Protein AF-A0A8J7PC38-F1 (afdb_monomer_lite)

Radius of gyration: 13.32 Å; chains: 1; bounding box: 30×37×30 Å

pLDDT: mean 73.35, std 13.62, range [34.97, 89.44]

Sequence (90 aa):
MAGQFSSTLMPTDGTMQLLSVSENGGFVVSLPAQLKPHQMELEALLGRVFTGRPRSEGNLALARQMSINWCISKCKQTGQSVEHCLQELS

Secondary structure (DSSP, 8-state):
------------HHHHHTEEE-TTS-EEE---TTTGGGHHHHHHHHHHHTTT-TT-HHHHHHHHHHHHHHHHHHHHHTT--HHHHHGGG-

Organism: NCBI:txid1906157

Foldseek 3Di:
DDPPPDPPPPCDPLLLQQWDADPVRAIDGDFDPVCVVVVVVLSVVLCVVCPPNSPDPVSRVVSSVVSLVVLQVVCVVVVHDSCVRSVVSD

Structure (mmCIF, N/CA/C/O backbone):
data_AF-A0A8J7PC38-F1
#
_entry.id   AF-A0A8J7PC38-F1
#
loop_
_atom_site.group_PDB
_atom_site.id
_atom_site.type_symbol
_atom_site.label_atom_id
_atom_site.label_alt_id
_atom_site.label_comp_id
_atom_site.label_asym_id
_atom_site.label_entity_id
_atom_site.label_seq_id
_atom_site.pdbx_PDB_ins_code
_atom_site.Cartn_x
_atom_site.Cartn_y
_atom_site.Cartn_z
_atom_site.occupancy
_atom_site.B_iso_or_equiv
_atom_site.auth_seq_id
_atom_site.auth_comp_id
_atom_site.auth_asym_id
_atom_site.auth_atom_id
_atom_site.pdbx_PDB_model_num
ATOM 1 N N . MET A 1 1 ? -16.460 -27.129 12.248 1.00 34.97 1 MET A N 1
ATOM 2 C CA . MET A 1 1 ? -15.874 -25.772 12.299 1.00 34.97 1 MET A CA 1
ATOM 3 C C . MET A 1 1 ? -15.434 -25.407 10.889 1.00 34.97 1 MET A C 1
ATOM 5 O O . MET A 1 1 ? -14.372 -25.838 10.469 1.00 34.97 1 MET A O 1
ATOM 9 N N . ALA A 1 2 ? -16.290 -24.740 10.113 1.00 36.12 2 ALA A N 1
ATOM 10 C CA . ALA A 1 2 ? -15.986 -24.374 8.730 1.00 36.12 2 ALA A CA 1
ATOM 11 C C . ALA A 1 2 ? -15.518 -22.914 8.698 1.00 36.12 2 ALA A C 1
ATOM 13 O O . ALA A 1 2 ? -16.323 -21.999 8.852 1.00 36.12 2 ALA A O 1
ATOM 14 N N . GLY A 1 3 ? -14.207 -22.709 8.558 1.00 41.72 3 GLY A N 1
ATOM 15 C CA . GLY A 1 3 ? -13.617 -21.393 8.337 1.00 41.72 3 GLY A CA 1
ATOM 16 C C . GLY A 1 3 ? -13.936 -20.916 6.925 1.00 41.72 3 GLY A C 1
ATOM 17 O O . GLY A 1 3 ? -13.227 -21.252 5.984 1.00 41.72 3 GLY A O 1
ATOM 18 N N . GLN A 1 4 ? -15.012 -20.148 6.773 1.00 39.78 4 GLN A N 1
ATOM 19 C CA . GLN A 1 4 ? -15.290 -19.418 5.541 1.00 39.78 4 GLN A CA 1
ATOM 20 C C . GLN A 1 4 ? -14.518 -18.098 5.578 1.00 39.78 4 GLN A C 1
ATOM 22 O O . GLN A 1 4 ? -14.992 -17.091 6.091 1.00 39.78 4 GLN A O 1
ATOM 27 N N . PHE A 1 5 ? -13.299 -18.107 5.044 1.00 47.06 5 PHE A N 1
ATOM 28 C CA . PHE A 1 5 ? -12.573 -16.885 4.708 1.00 47.06 5 PHE A CA 1
ATOM 29 C C . PHE A 1 5 ? -12.383 -16.836 3.198 1.00 47.06 5 PHE A C 1
ATOM 31 O O . PHE A 1 5 ? -11.340 -17.217 2.681 1.00 47.06 5 PHE A O 1
ATOM 38 N N . SER A 1 6 ? -13.405 -16.389 2.480 1.00 43.94 6 SER A N 1
ATOM 39 C CA . SER A 1 6 ? -13.267 -15.904 1.103 1.00 43.94 6 SER A CA 1
ATOM 40 C C . SER A 1 6 ? -14.442 -14.992 0.788 1.00 43.94 6 SER A C 1
ATOM 42 O O . SER A 1 6 ? -15.297 -15.303 -0.031 1.00 43.94 6 SER A O 1
ATOM 44 N N . SER A 1 7 ? -14.487 -13.840 1.456 1.00 49.09 7 SER A N 1
ATOM 45 C CA . SER A 1 7 ? -15.113 -12.679 0.834 1.00 49.09 7 SER A CA 1
ATOM 46 C C . SER A 1 7 ? -14.110 -12.202 -0.205 1.00 49.09 7 SER A C 1
ATOM 48 O O . SER A 1 7 ? -13.142 -11.520 0.131 1.00 49.09 7 SER A O 1
ATOM 50 N N . THR A 1 8 ? -14.279 -12.651 -1.446 1.00 48.94 8 THR A N 1
ATOM 51 C CA . THR A 1 8 ? -13.610 -12.075 -2.609 1.00 48.94 8 THR A CA 1
ATOM 52 C C . THR A 1 8 ? -14.068 -10.624 -2.687 1.00 48.94 8 THR A C 1
ATOM 54 O O . THR A 1 8 ? -15.083 -10.322 -3.307 1.00 48.94 8 THR A O 1
ATOM 57 N N . LEU A 1 9 ? -13.379 -9.730 -1.976 1.00 55.25 9 LEU A N 1
ATOM 58 C CA . LEU A 1 9 ? -13.502 -8.295 -2.182 1.00 55.25 9 LEU A CA 1
ATOM 59 C C . LEU A 1 9 ? -12.989 -8.053 -3.592 1.00 55.25 9 LEU A C 1
ATOM 61 O O . LEU A 1 9 ? -11.784 -7.978 -3.829 1.00 55.25 9 LEU A O 1
ATOM 65 N N . MET A 1 10 ? -13.919 -8.063 -4.545 1.00 53.09 10 MET A N 1
ATOM 66 C CA . MET A 1 10 ? -13.636 -7.630 -5.898 1.00 53.09 10 MET A CA 1
ATOM 67 C C . MET A 1 10 ? -13.100 -6.203 -5.802 1.00 53.09 10 MET A C 1
ATOM 69 O O . MET A 1 10 ? -13.672 -5.413 -5.045 1.00 53.09 10 MET A O 1
ATOM 73 N N . PRO A 1 11 ? -12.009 -5.872 -6.509 1.00 53.00 11 PRO A N 1
ATOM 74 C CA . PRO A 1 11 ? -11.502 -4.516 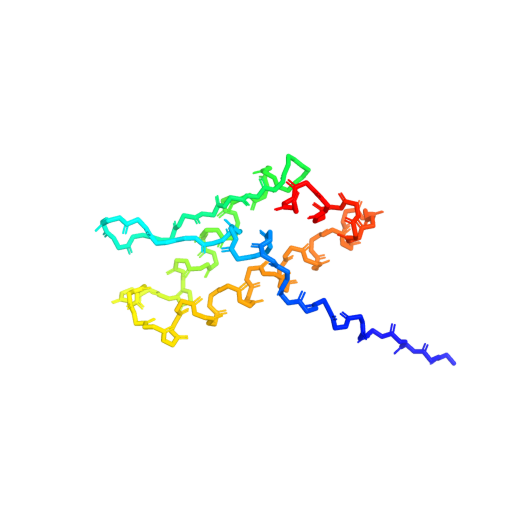-6.513 1.00 53.00 11 PRO A CA 1
ATOM 75 C C . PRO A 1 11 ? -12.594 -3.592 -7.065 1.00 53.00 11 PRO A C 1
ATOM 77 O O . PRO A 1 11 ? -12.881 -3.592 -8.260 1.00 53.00 11 PRO A O 1
ATOM 80 N N . THR A 1 12 ? -13.253 -2.854 -6.179 1.00 58.72 12 THR A N 1
ATOM 81 C CA . THR A 1 12 ? -14.141 -1.747 -6.528 1.00 58.72 12 THR A CA 1
ATOM 82 C C . THR A 1 12 ? -13.292 -0.541 -6.927 1.00 58.72 12 THR A C 1
ATOM 84 O O . THR A 1 12 ? -12.117 -0.460 -6.558 1.00 58.72 12 THR A O 1
ATOM 87 N N . ASP A 1 13 ? -13.870 0.405 -7.669 1.00 57.97 13 ASP A N 1
ATOM 88 C CA . ASP A 1 13 ? -13.182 1.628 -8.121 1.00 57.97 13 ASP A CA 1
ATOM 89 C C . ASP A 1 13 ? -12.438 2.333 -6.968 1.00 57.97 13 ASP A C 1
ATOM 91 O O . ASP A 1 13 ? -11.258 2.665 -7.076 1.00 57.97 13 ASP A O 1
ATOM 95 N N . GLY A 1 14 ? -13.063 2.367 -5.788 1.00 60.09 14 GLY A N 1
ATOM 96 C CA . GLY A 1 14 ? -12.457 2.888 -4.567 1.00 60.09 14 GLY A CA 1
ATOM 97 C C . GLY A 1 14 ? -11.188 2.174 -4.097 1.00 60.09 14 GLY A C 1
ATOM 98 O O . GLY A 1 14 ? -10.205 2.797 -3.697 1.00 60.09 14 GLY A O 1
ATOM 99 N N . THR A 1 15 ? -11.128 0.848 -4.226 1.00 65.06 15 THR A N 1
ATOM 100 C CA . THR A 1 15 ? -9.897 0.101 -3.921 1.00 65.06 15 THR A CA 1
ATOM 101 C C . THR A 1 15 ? -8.797 0.281 -4.967 1.00 65.06 15 THR A C 1
ATOM 103 O O . THR A 1 15 ? -7.636 0.014 -4.662 1.00 65.06 15 THR A O 1
ATOM 106 N N . MET A 1 16 ? -9.102 0.785 -6.172 1.00 65.75 16 MET A N 1
ATOM 107 C CA . MET A 1 16 ? -8.055 1.198 -7.115 1.00 65.75 16 MET A CA 1
ATOM 108 C C . MET A 1 16 ? -7.359 2.488 -6.671 1.00 65.75 16 MET A C 1
ATOM 110 O O . MET A 1 16 ? -6.188 2.683 -7.005 1.00 65.75 16 MET A O 1
ATOM 114 N N . GLN A 1 17 ? -8.040 3.329 -5.885 1.00 69.69 17 GLN A N 1
ATOM 115 C CA . GLN A 1 17 ? -7.476 4.566 -5.340 1.00 69.69 17 GLN A CA 1
ATOM 116 C C . GLN A 1 17 ? -6.566 4.341 -4.125 1.00 69.69 17 GLN A C 1
ATOM 118 O O . GLN A 1 17 ? -5.748 5.208 -3.823 1.00 69.69 17 GLN A O 1
ATOM 123 N N . LEU A 1 18 ? -6.625 3.164 -3.481 1.00 78.75 18 LEU A N 1
ATOM 124 C CA . LEU A 1 18 ? -5.734 2.793 -2.367 1.00 78.75 18 LEU A CA 1
ATOM 125 C C . LEU A 1 18 ? -4.254 2.937 -2.714 1.00 78.75 18 LEU A C 1
ATOM 127 O O . LEU A 1 18 ? -3.443 3.214 -1.831 1.00 78.75 18 LEU A O 1
ATOM 131 N N . LEU A 1 19 ? -3.901 2.685 -3.977 1.00 81.62 19 LEU A N 1
ATOM 132 C CA . LEU A 1 19 ? -2.521 2.686 -4.423 1.00 81.62 19 LEU A CA 1
ATOM 133 C C . LEU A 1 19 ? -2.371 3.299 -5.815 1.00 81.62 19 LEU A C 1
ATOM 135 O O . LEU A 1 19 ? -2.825 2.752 -6.829 1.00 81.62 19 LEU A O 1
ATOM 139 N N . SER A 1 20 ? -1.637 4.402 -5.846 1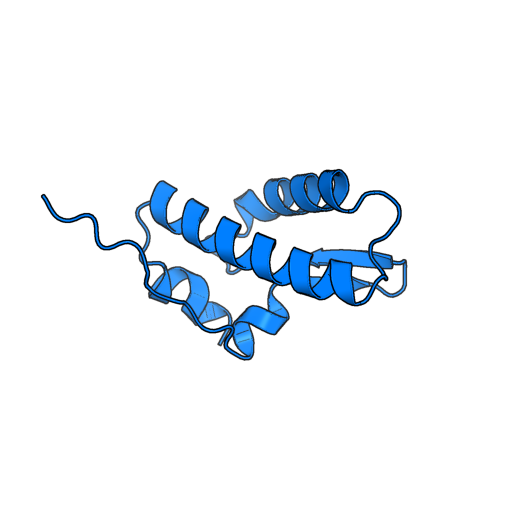.00 79.81 20 SER A N 1
ATOM 140 C CA . SER A 1 20 ? -1.204 5.095 -7.054 1.00 79.81 20 SER A CA 1
ATOM 141 C C . SER A 1 20 ? 0.321 5.115 -7.146 1.00 79.81 20 SER A C 1
ATOM 143 O O . SER A 1 20 ? 1.021 4.770 -6.196 1.00 79.81 20 SER A O 1
ATOM 145 N N . VAL A 1 21 ? 0.853 5.499 -8.303 1.00 79.44 21 VAL A N 1
ATOM 146 C CA . VAL A 1 21 ? 2.294 5.698 -8.500 1.00 79.44 21 VAL A CA 1
ATOM 147 C C . VAL A 1 21 ? 2.530 7.187 -8.704 1.00 79.44 21 VAL A C 1
ATOM 149 O O . VAL A 1 21 ? 1.868 7.804 -9.533 1.00 79.44 21 VAL A O 1
ATOM 152 N N . SER A 1 22 ? 3.449 7.772 -7.940 1.00 78.12 22 SER A N 1
ATOM 153 C CA . SER A 1 22 ? 3.857 9.161 -8.128 1.00 78.12 22 SER A CA 1
ATOM 154 C C . SER A 1 22 ? 4.690 9.319 -9.396 1.00 78.12 22 SER A C 1
ATOM 156 O O . SER A 1 22 ? 5.338 8.379 -9.867 1.00 78.12 22 SER A O 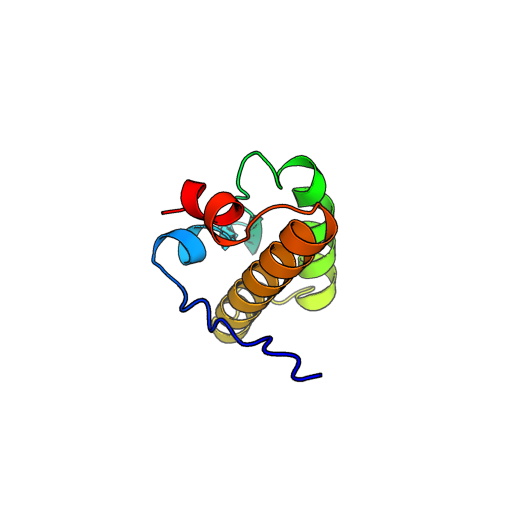1
ATOM 158 N N . GLU A 1 23 ? 4.753 10.541 -9.918 1.00 71.44 23 GLU A N 1
ATOM 159 C CA . GLU A 1 23 ? 5.602 10.875 -11.067 1.00 71.44 23 GLU A CA 1
ATOM 160 C C . GLU A 1 23 ? 7.079 10.543 -10.820 1.00 71.44 23 GLU A C 1
ATOM 162 O O . GLU A 1 23 ? 7.790 10.162 -11.743 1.00 71.44 23 GLU A O 1
ATOM 167 N N . ASN A 1 24 ? 7.530 10.543 -9.565 1.00 70.44 24 ASN A N 1
ATOM 168 C CA . ASN A 1 24 ? 8.901 10.181 -9.191 1.00 70.44 24 ASN A CA 1
ATOM 169 C C . ASN A 1 24 ? 9.134 8.660 -9.129 1.00 70.44 24 ASN A C 1
ATOM 171 O O . ASN A 1 24 ? 10.231 8.209 -8.811 1.00 70.44 24 ASN A O 1
ATOM 175 N N . GLY A 1 25 ? 8.110 7.855 -9.432 1.00 69.31 25 GLY A N 1
ATOM 176 C CA . GLY A 1 25 ? 8.166 6.401 -9.364 1.00 69.31 25 GLY A CA 1
ATOM 177 C C . GLY A 1 25 ? 8.047 5.852 -7.944 1.00 69.31 25 GLY A C 1
ATOM 178 O O . GLY A 1 25 ? 8.502 4.750 -7.701 1.00 69.31 25 GLY A O 1
ATOM 179 N N . GLY A 1 26 ? 7.463 6.580 -6.996 1.00 76.94 26 GLY A N 1
ATOM 180 C CA . GLY A 1 26 ? 7.132 6.041 -5.671 1.00 76.94 26 GLY A CA 1
ATOM 181 C 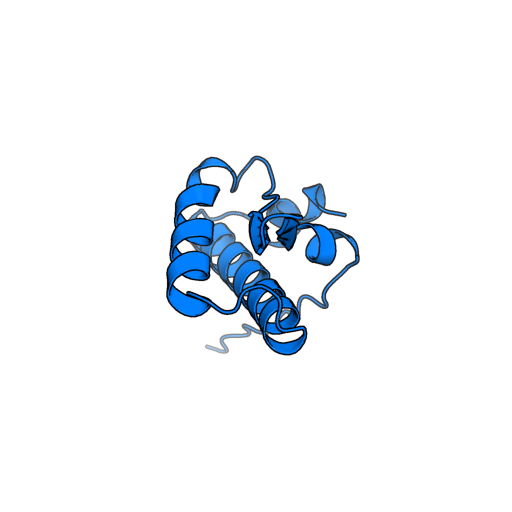C . GLY A 1 26 ? 5.714 5.475 -5.636 1.00 76.94 26 GLY A C 1
ATOM 182 O O . GLY A 1 26 ? 4.858 5.927 -6.391 1.00 76.94 26 GLY A O 1
ATOM 183 N N . PHE A 1 27 ? 5.437 4.524 -4.746 1.00 81.56 27 PHE A N 1
ATOM 184 C CA . PHE A 1 27 ? 4.052 4.179 -4.425 1.00 81.56 27 PHE A CA 1
ATOM 185 C C . PHE A 1 27 ? 3.443 5.267 -3.542 1.00 81.56 27 PHE A C 1
ATOM 187 O O . PHE A 1 27 ? 4.078 5.723 -2.597 1.00 81.56 27 PHE A O 1
ATOM 194 N N . VAL A 1 28 ? 2.218 5.667 -3.860 1.00 83.62 28 VAL A N 1
ATOM 195 C CA . VAL A 1 28 ? 1.402 6.593 -3.076 1.00 83.62 28 VAL A CA 1
ATOM 196 C C . VAL A 1 28 ? 0.233 5.795 -2.534 1.00 83.62 28 VAL A C 1
ATOM 198 O O . VAL A 1 28 ? -0.595 5.306 -3.304 1.00 83.62 28 VAL A O 1
ATOM 201 N N . VAL A 1 29 ? 0.196 5.637 -1.215 1.00 85.75 29 VAL A N 1
ATOM 202 C CA . VAL A 1 29 ? -0.861 4.905 -0.523 1.00 85.75 29 VAL A CA 1
ATOM 203 C C . VAL A 1 29 ? -1.892 5.904 0.002 1.00 85.75 29 VAL A C 1
ATOM 205 O O . VAL A 1 29 ? -1.541 6.810 0.755 1.00 85.75 29 VAL A O 1
ATOM 208 N N . SER A 1 30 ? -3.163 5.711 -0.341 1.00 82.50 30 SER A N 1
ATOM 209 C CA . SER A 1 30 ? -4.281 6.491 0.200 1.00 82.50 30 SER A CA 1
ATOM 210 C C . SER A 1 30 ? -5.156 5.587 1.055 1.00 82.50 30 SER A C 1
ATOM 212 O O . SER A 1 30 ? -6.068 4.938 0.551 1.00 82.50 30 SER A O 1
ATOM 214 N N . LEU A 1 31 ? -4.844 5.506 2.351 1.00 82.44 31 LEU A N 1
ATOM 215 C CA . LEU A 1 31 ? -5.611 4.705 3.306 1.00 82.44 31 LEU A CA 1
ATOM 216 C C . LEU A 1 31 ? -6.784 5.489 3.920 1.00 82.44 31 LEU A C 1
ATOM 218 O O . LEU A 1 31 ? -6.667 6.699 4.134 1.00 82.44 31 LEU A O 1
ATOM 222 N N . PRO A 1 32 ? -7.873 4.792 4.290 1.00 78.69 32 PRO A N 1
ATOM 223 C CA . PRO A 1 32 ? -8.972 5.359 5.071 1.00 78.69 32 PRO A CA 1
ATOM 224 C C . PRO A 1 32 ? -8.482 5.833 6.447 1.00 78.69 32 PRO A C 1
ATOM 226 O O . PRO A 1 32 ? -7.449 5.370 6.946 1.00 78.69 32 PRO A O 1
ATOM 229 N N . ALA A 1 33 ? -9.220 6.744 7.092 1.00 79.81 33 ALA A N 1
ATOM 230 C CA . ALA A 1 33 ? -8.765 7.438 8.304 1.00 79.81 33 ALA A CA 1
ATOM 231 C C . ALA A 1 33 ? -8.391 6.469 9.439 1.00 79.81 33 ALA A C 1
ATOM 233 O O . ALA A 1 33 ? -7.430 6.694 10.174 1.00 79.81 33 ALA A O 1
ATOM 234 N N . GLN A 1 34 ? -9.114 5.352 9.517 1.00 78.00 34 GLN A N 1
ATOM 235 C CA . GLN A 1 34 ? -8.918 4.281 10.495 1.00 78.00 34 GLN A CA 1
ATOM 236 C C . GLN A 1 34 ? -7.586 3.531 10.306 1.00 78.00 34 GLN A C 1
ATOM 238 O O . GLN A 1 34 ? -6.985 3.087 11.282 1.00 78.00 34 GLN A O 1
ATOM 243 N N . LEU A 1 35 ? -7.099 3.413 9.066 1.00 81.00 35 LEU A N 1
ATOM 244 C CA . LEU A 1 35 ? -5.854 2.712 8.728 1.00 81.00 35 LEU A CA 1
ATOM 245 C C . LEU A 1 35 ? -4.670 3.654 8.486 1.00 81.00 35 LEU A C 1
ATOM 247 O O . LEU A 1 35 ? -3.527 3.204 8.457 1.00 81.00 35 LEU A O 1
ATOM 251 N N . LYS A 1 36 ? -4.923 4.959 8.363 1.00 83.81 36 LYS A N 1
ATOM 252 C CA . LYS A 1 36 ? -3.915 6.016 8.228 1.00 83.81 36 LYS A CA 1
ATOM 253 C C . LYS A 1 36 ? -2.738 5.924 9.218 1.00 83.81 36 LYS A C 1
ATOM 255 O O . LYS A 1 36 ? -1.607 6.074 8.759 1.00 83.81 36 LYS A O 1
ATOM 260 N N . PRO A 1 37 ? -2.914 5.615 10.524 1.00 87.00 37 PRO A N 1
ATOM 261 C CA . PRO A 1 37 ? -1.771 5.429 11.430 1.00 87.00 37 PRO A CA 1
ATOM 262 C C . PRO A 1 37 ? -0.840 4.271 11.033 1.00 87.00 37 PRO A C 1
ATOM 264 O O . PRO A 1 37 ? 0.331 4.271 11.401 1.00 87.00 37 PRO A O 1
ATOM 267 N N . HIS A 1 38 ? -1.331 3.305 10.257 1.00 86.62 38 HIS A N 1
ATOM 268 C CA . HIS A 1 38 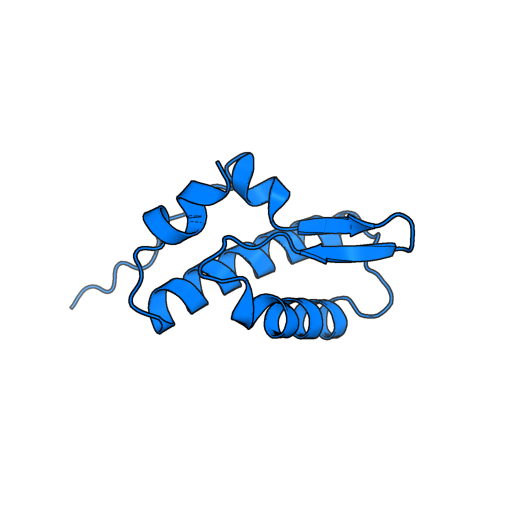? -0.565 2.157 9.775 1.00 86.62 38 HIS A CA 1
ATOM 269 C C . HIS A 1 38 ? -0.017 2.352 8.350 1.00 86.62 38 HIS A C 1
ATOM 271 O O . HIS A 1 38 ? 0.611 1.445 7.805 1.00 86.62 38 HIS A O 1
ATOM 277 N N . GLN A 1 39 ? -0.217 3.522 7.735 1.00 86.31 39 GLN A N 1
ATOM 278 C CA . GLN A 1 39 ? 0.202 3.789 6.356 1.00 86.31 39 GLN A CA 1
ATOM 279 C C . GLN A 1 39 ? 1.701 3.551 6.139 1.00 86.31 39 GLN A C 1
ATOM 281 O O . GLN A 1 39 ? 2.073 2.874 5.182 1.00 86.31 39 GLN A O 1
ATOM 286 N N . MET A 1 40 ? 2.548 4.004 7.070 1.00 86.25 40 MET A N 1
ATOM 287 C CA . MET A 1 40 ? 4.000 3.810 6.975 1.00 86.25 40 MET A CA 1
ATOM 288 C C . MET A 1 40 ? 4.401 2.327 6.959 1.00 86.25 40 MET A C 1
ATOM 290 O O . MET A 1 40 ? 5.387 1.964 6.320 1.00 86.25 40 MET A O 1
ATOM 294 N N . GLU A 1 41 ? 3.648 1.451 7.637 1.00 89.44 41 GLU A N 1
ATOM 295 C CA . GLU A 1 41 ? 3.914 0.007 7.623 1.00 89.44 41 GLU A CA 1
ATOM 296 C C . GLU A 1 41 ? 3.663 -0.580 6.228 1.00 89.44 41 GLU A C 1
ATOM 298 O O . GLU A 1 41 ? 4.458 -1.387 5.739 1.00 89.44 41 GLU A O 1
ATOM 303 N N . LEU A 1 42 ? 2.576 -0.156 5.575 1.00 87.62 42 LEU A N 1
ATOM 304 C CA . LEU A 1 42 ? 2.249 -0.584 4.220 1.00 87.62 42 LEU A CA 1
ATOM 305 C C . LEU A 1 42 ? 3.248 -0.020 3.203 1.00 87.62 42 LEU A C 1
ATOM 307 O O . LEU A 1 42 ? 3.740 -0.766 2.361 1.00 87.62 42 LEU A O 1
ATOM 311 N N . GLU A 1 43 ? 3.611 1.257 3.306 1.00 87.00 43 GLU A N 1
ATOM 312 C CA . GLU A 1 43 ? 4.626 1.877 2.445 1.00 87.00 43 GLU A CA 1
ATOM 313 C C . GLU A 1 43 ? 5.987 1.189 2.582 1.00 87.00 43 GLU A C 1
ATOM 315 O O . GLU A 1 43 ? 6.633 0.897 1.577 1.00 87.00 43 GLU A O 1
ATOM 320 N N . ALA A 1 44 ? 6.407 0.849 3.804 1.00 86.81 44 ALA A N 1
ATOM 321 C CA . ALA A 1 44 ? 7.643 0.107 4.035 1.00 86.81 44 ALA A CA 1
ATOM 322 C C . ALA A 1 44 ? 7.589 -1.309 3.440 1.00 86.81 44 ALA A C 1
ATOM 324 O O . ALA A 1 44 ? 8.576 -1.783 2.871 1.00 86.81 44 ALA A O 1
ATOM 325 N N . LEU A 1 45 ? 6.445 -1.990 3.550 1.00 87.50 45 LEU A N 1
ATOM 326 C CA . LEU A 1 45 ? 6.240 -3.314 2.967 1.00 87.50 45 LEU A CA 1
ATOM 327 C C . LEU A 1 45 ? 6.310 -3.262 1.437 1.00 87.50 45 LEU A C 1
ATOM 329 O O . LEU A 1 45 ? 7.047 -4.039 0.831 1.00 87.50 45 LEU A O 1
ATOM 333 N N . LEU A 1 46 ? 5.619 -2.305 0.819 1.00 86.25 46 LEU A N 1
ATOM 334 C CA . LEU A 1 46 ? 5.666 -2.079 -0.624 1.00 86.25 46 LEU A CA 1
ATOM 335 C C . LEU A 1 46 ? 7.071 -1.694 -1.087 1.00 86.25 46 LEU A C 1
ATOM 337 O O . LEU A 1 46 ? 7.572 -2.249 -2.063 1.00 86.25 46 LEU A O 1
ATOM 341 N N . GLY A 1 47 ? 7.734 -0.801 -0.354 1.00 83.06 47 GLY A N 1
ATOM 342 C CA . GLY A 1 47 ? 9.101 -0.378 -0.626 1.00 83.06 47 GLY A CA 1
ATOM 343 C C . GLY A 1 47 ? 10.074 -1.551 -0.643 1.00 83.06 47 GLY A C 1
ATOM 344 O O . GLY A 1 47 ? 10.911 -1.598 -1.531 1.00 83.06 47 GLY A O 1
ATOM 345 N N . ARG A 1 48 ? 9.922 -2.525 0.267 1.00 84.75 48 ARG A N 1
ATOM 346 C CA . ARG A 1 48 ? 10.736 -3.754 0.309 1.00 84.75 48 ARG A CA 1
ATOM 347 C C . ARG A 1 48 ? 10.407 -4.717 -0.829 1.00 84.75 48 ARG A C 1
ATOM 349 O O . ARG A 1 48 ? 11.317 -5.200 -1.499 1.00 84.75 48 ARG A O 1
ATOM 356 N N . VAL A 1 49 ? 9.125 -5.002 -1.054 1.00 84.56 49 VAL A N 1
ATOM 357 C CA . VAL A 1 49 ? 8.683 -6.005 -2.040 1.00 84.56 49 VAL A CA 1
ATOM 358 C C . VAL A 1 49 ? 8.947 -5.544 -3.473 1.00 84.56 49 VAL A C 1
ATOM 360 O O . VAL A 1 49 ? 9.376 -6.331 -4.312 1.00 84.56 49 VAL A O 1
ATOM 363 N N . PHE A 1 50 ? 8.743 -4.260 -3.751 1.00 83.25 50 PHE A N 1
ATOM 364 C CA . PHE A 1 50 ? 8.823 -3.687 -5.095 1.00 83.25 50 PHE A CA 1
ATOM 365 C C . PHE A 1 50 ? 10.062 -2.801 -5.295 1.00 83.25 50 PHE A C 1
ATOM 367 O O . PHE A 1 50 ? 10.096 -1.975 -6.216 1.00 83.25 50 PHE A O 1
ATOM 374 N N . THR A 1 51 ? 11.086 -2.975 -4.446 1.00 76.69 51 THR A N 1
ATOM 375 C CA . THR A 1 51 ? 12.338 -2.204 -4.483 1.00 76.69 51 THR A CA 1
ATOM 376 C C . THR A 1 51 ? 12.894 -2.141 -5.912 1.00 76.69 51 THR A C 1
ATOM 378 O O . THR A 1 51 ? 13.129 -3.165 -6.552 1.00 76.69 51 THR A O 1
ATOM 381 N N . GLY A 1 52 ? 13.106 -0.928 -6.431 1.00 68.75 52 GLY A N 1
ATOM 382 C CA . GLY A 1 52 ? 13.758 -0.700 -7.725 1.00 68.75 52 GLY A CA 1
ATOM 383 C C . GLY A 1 52 ? 12.914 -0.962 -8.981 1.00 68.75 52 GLY A C 1
ATOM 384 O O . GLY A 1 52 ? 13.413 -0.711 -10.076 1.00 68.75 52 GLY A O 1
ATOM 385 N N . ARG A 1 53 ? 11.655 -1.431 -8.878 1.00 68.62 53 ARG A N 1
ATOM 386 C CA . ARG A 1 53 ? 10.748 -1.611 -10.042 1.00 68.62 53 ARG A CA 1
ATOM 387 C C . ARG A 1 53 ? 9.271 -1.234 -9.799 1.00 68.62 53 ARG A C 1
ATOM 389 O O . ARG A 1 53 ? 8.380 -2.005 -10.156 1.00 68.62 53 ARG A O 1
ATOM 396 N N . PRO A 1 54 ? 8.966 -0.048 -9.261 1.00 63.84 54 PRO A N 1
ATOM 397 C CA . PRO A 1 54 ? 7.589 0.367 -8.963 1.00 63.84 54 PRO A CA 1
ATOM 398 C C . PRO A 1 54 ? 6.722 0.645 -10.208 1.00 63.84 54 PRO A C 1
ATOM 400 O O . PRO A 1 54 ? 5.503 0.563 -10.133 1.00 63.84 54 PRO A O 1
ATOM 403 N N . ARG A 1 55 ? 7.333 0.939 -11.367 1.00 62.12 55 ARG A N 1
ATOM 404 C CA . ARG A 1 55 ? 6.629 1.309 -12.615 1.00 62.12 55 ARG A CA 1
ATOM 405 C C . ARG A 1 55 ? 6.286 0.150 -13.556 1.00 62.12 55 ARG A C 1
ATOM 407 O O . ARG A 1 55 ? 5.688 0.386 -14.599 1.00 62.12 55 ARG A O 1
ATOM 414 N N . SER A 1 56 ? 6.691 -1.083 -13.253 1.00 69.12 56 SER A N 1
ATOM 415 C CA . SER A 1 56 ? 6.277 -2.210 -14.097 1.00 69.12 56 SER A CA 1
ATOM 416 C C . SER A 1 56 ? 4.770 -2.416 -13.922 1.00 69.12 56 SER A C 1
ATOM 418 O O . SER A 1 56 ? 4.319 -2.569 -12.790 1.00 69.12 56 SER A O 1
ATOM 420 N N . GLU A 1 57 ? 3.988 -2.412 -15.006 1.00 63.75 57 GLU A N 1
ATOM 421 C CA . GLU A 1 57 ? 2.521 -2.560 -14.939 1.00 63.75 57 GLU A CA 1
ATOM 422 C C . GLU A 1 57 ? 2.092 -3.808 -14.150 1.00 63.75 57 GLU A C 1
ATOM 424 O O . GLU A 1 57 ? 1.163 -3.746 -13.343 1.00 63.75 57 GLU A O 1
ATOM 429 N N . GLY A 1 58 ? 2.834 -4.915 -14.282 1.00 67.75 58 GLY A N 1
ATOM 430 C CA . GLY A 1 58 ? 2.601 -6.127 -13.489 1.00 67.75 58 GLY A CA 1
ATOM 431 C C . GLY A 1 58 ? 2.846 -5.933 -11.987 1.00 67.75 58 GLY A C 1
ATOM 432 O O . GLY A 1 58 ? 2.122 -6.487 -11.161 1.00 67.75 58 GLY A O 1
ATOM 433 N N . ASN A 1 59 ? 3.815 -5.092 -11.619 1.00 77.50 59 ASN A N 1
ATOM 434 C CA . ASN A 1 59 ? 4.114 -4.786 -10.223 1.00 77.50 59 ASN A CA 1
ATOM 435 C C . ASN A 1 59 ? 3.065 -3.864 -9.603 1.00 77.50 59 ASN A C 1
ATOM 437 O O . ASN A 1 59 ? 2.752 -4.038 -8.433 1.00 77.50 59 ASN A O 1
ATOM 441 N N . LEU A 1 60 ? 2.484 -2.930 -10.362 1.00 77.88 60 LEU A N 1
ATOM 442 C CA . LEU A 1 60 ? 1.427 -2.057 -9.848 1.00 77.88 60 LEU A CA 1
ATOM 443 C C . LEU A 1 60 ? 0.150 -2.841 -9.524 1.00 77.88 60 LEU A C 1
ATOM 445 O O . LEU A 1 60 ? -0.431 -2.657 -8.454 1.00 77.88 60 LEU A O 1
ATOM 449 N N . ALA A 1 61 ? -0.274 -3.734 -10.420 1.00 80.19 61 ALA A N 1
ATOM 450 C CA . ALA A 1 61 ? -1.438 -4.586 -10.182 1.00 80.19 61 ALA A CA 1
ATOM 451 C C . ALA A 1 61 ? -1.232 -5.491 -8.955 1.00 80.19 61 ALA A C 1
ATOM 453 O O . ALA A 1 61 ? -2.109 -5.592 -8.095 1.00 80.19 61 ALA A O 1
ATOM 454 N N . LEU A 1 62 ? -0.042 -6.089 -8.827 1.00 83.31 62 LEU A N 1
ATOM 455 C CA . LEU A 1 62 ? 0.307 -6.911 -7.671 1.00 83.31 62 LEU A CA 1
ATOM 456 C C . LEU A 1 62 ? 0.384 -6.087 -6.378 1.00 83.31 62 LEU A C 1
ATOM 458 O O . LEU A 1 62 ? -0.125 -6.521 -5.345 1.00 83.31 62 LEU A O 1
ATOM 462 N N . ALA A 1 63 ? 0.979 -4.895 -6.433 1.00 84.75 63 ALA A N 1
ATOM 463 C CA . ALA A 1 63 ? 1.080 -3.987 -5.299 1.00 84.75 63 ALA A CA 1
ATOM 464 C C . ALA A 1 63 ? -0.307 -3.563 -4.808 1.00 84.75 63 ALA A C 1
ATOM 466 O O . ALA A 1 63 ? -0.568 -3.629 -3.611 1.00 84.75 63 ALA A O 1
ATOM 467 N N . ARG A 1 64 ? -1.229 -3.236 -5.722 1.00 83.06 64 ARG A N 1
ATOM 468 C CA . ARG A 1 64 ? -2.635 -2.951 -5.398 1.00 83.06 64 ARG A CA 1
ATOM 469 C C . ARG A 1 64 ? -3.296 -4.117 -4.679 1.00 83.06 64 ARG A C 1
ATOM 471 O O . ARG A 1 64 ? -3.855 -3.931 -3.601 1.00 83.06 64 ARG A O 1
ATOM 478 N N . GLN A 1 65 ? -3.188 -5.325 -5.229 1.00 82.75 65 GLN A N 1
ATOM 479 C CA . GLN A 1 65 ? -3.776 -6.509 -4.604 1.00 82.75 65 GLN A CA 1
ATOM 480 C C . GLN A 1 65 ? -3.172 -6.788 -3.220 1.00 82.75 65 GLN A C 1
ATOM 482 O O . GLN A 1 65 ? -3.899 -7.127 -2.285 1.00 82.75 65 GLN A O 1
ATOM 487 N N . MET A 1 66 ? -1.856 -6.612 -3.059 1.00 87.12 66 MET A N 1
ATOM 488 C CA . MET A 1 66 ? -1.194 -6.726 -1.759 1.00 87.12 66 MET A CA 1
ATOM 489 C C . MET A 1 66 ? -1.691 -5.677 -0.767 1.00 87.12 66 MET A C 1
ATOM 491 O O . MET A 1 66 ? -1.979 -6.032 0.372 1.00 87.12 66 MET A O 1
ATOM 495 N N . SER A 1 67 ? -1.825 -4.418 -1.184 1.00 86.31 67 SER A N 1
ATOM 496 C CA . SER A 1 67 ? -2.359 -3.342 -0.348 1.00 86.31 67 SER A CA 1
ATOM 497 C C . SER A 1 67 ? -3.781 -3.639 0.112 1.00 86.31 67 SER A C 1
ATOM 499 O O . SER A 1 67 ? -4.070 -3.491 1.297 1.00 86.31 67 SER A O 1
ATOM 501 N N . ILE A 1 68 ? -4.646 -4.137 -0.777 1.00 83.12 68 ILE A N 1
ATOM 502 C CA . ILE A 1 68 ? -6.010 -4.563 -0.432 1.00 83.12 68 ILE A CA 1
ATOM 503 C C . ILE A 1 68 ? -5.964 -5.689 0.606 1.00 83.12 68 ILE A C 1
ATOM 505 O O . ILE A 1 68 ? -6.567 -5.575 1.673 1.00 83.12 68 ILE A O 1
ATOM 509 N N . ASN A 1 69 ? -5.194 -6.748 0.345 1.00 85.44 69 ASN A N 1
ATOM 510 C CA . ASN A 1 69 ? -5.064 -7.884 1.261 1.00 85.44 69 ASN A CA 1
ATOM 511 C C . ASN A 1 69 ? -4.528 -7.458 2.634 1.00 85.44 69 ASN A C 1
ATOM 513 O O . ASN A 1 69 ? -4.994 -7.938 3.670 1.00 85.44 69 ASN A O 1
ATOM 517 N N . TRP A 1 70 ? -3.569 -6.537 2.646 1.00 87.81 70 TRP A N 1
ATOM 518 C CA . TRP A 1 70 ? -3.007 -5.984 3.866 1.00 87.81 70 TRP A CA 1
ATOM 519 C C . TRP A 1 70 ? -4.046 -5.168 4.640 1.00 87.81 70 TRP A C 1
ATOM 521 O O . TRP A 1 70 ? -4.193 -5.384 5.842 1.00 87.81 70 TRP A O 1
ATOM 531 N N . CYS A 1 71 ? -4.825 -4.313 3.964 1.00 83.56 71 CYS A N 1
ATOM 532 C CA . CYS A 1 71 ? -5.898 -3.543 4.596 1.00 83.56 71 CYS A CA 1
ATOM 533 C C . CYS A 1 71 ? -6.927 -4.482 5.231 1.00 83.56 71 CYS A C 1
ATOM 535 O O . CYS A 1 71 ? -7.222 -4.352 6.413 1.00 83.56 71 CYS A O 1
ATOM 537 N N . ILE A 1 72 ? -7.383 -5.502 4.496 1.00 82.94 72 ILE A N 1
ATOM 538 C CA . ILE A 1 72 ? -8.308 -6.528 5.003 1.00 82.94 72 ILE A CA 1
ATOM 539 C C . ILE A 1 72 ? -7.739 -7.205 6.257 1.00 82.94 72 ILE A C 1
ATOM 541 O O . ILE A 1 72 ? -8.445 -7.381 7.251 1.00 82.94 72 ILE A O 1
ATOM 545 N N . SER A 1 73 ? -6.461 -7.593 6.223 1.00 85.38 73 SER A N 1
ATOM 546 C CA . SER A 1 73 ? -5.797 -8.233 7.359 1.00 85.38 73 SER A CA 1
ATOM 547 C C . SER A 1 73 ? -5.682 -7.295 8.562 1.00 85.38 73 SER A C 1
ATOM 549 O O . SER A 1 73 ? -5.883 -7.736 9.693 1.00 85.38 73 SER A O 1
ATOM 551 N N . LYS A 1 74 ? -5.381 -6.010 8.346 1.00 85.56 74 LYS A N 1
ATOM 552 C CA . LYS A 1 74 ? -5.285 -5.013 9.417 1.00 85.56 74 LYS A CA 1
ATOM 553 C C . LYS A 1 74 ? -6.643 -4.677 10.021 1.00 85.56 74 LYS A C 1
ATOM 555 O O . LYS A 1 74 ? -6.737 -4.723 11.240 1.00 85.56 74 LYS A O 1
ATOM 560 N N . CYS A 1 75 ? -7.692 -4.458 9.222 1.00 82.06 75 CYS A N 1
ATOM 561 C CA . CYS A 1 75 ? -9.042 -4.217 9.751 1.00 82.06 75 CYS A CA 1
ATOM 562 C C . CYS A 1 75 ? -9.506 -5.403 10.624 1.00 82.06 75 CYS A C 1
ATOM 564 O O . CYS A 1 75 ? -10.070 -5.212 11.696 1.00 82.06 75 CYS A O 1
ATOM 566 N N . LYS A 1 76 ? -9.183 -6.646 10.229 1.00 82.00 76 LYS A N 1
ATOM 567 C CA . LYS A 1 76 ? -9.447 -7.833 11.063 1.00 82.00 76 LYS A CA 1
ATOM 568 C C . LYS A 1 76 ? -8.658 -7.830 12.375 1.00 82.00 76 LYS A C 1
ATOM 570 O O . LYS A 1 76 ? -9.213 -8.190 13.407 1.00 82.00 76 LYS A O 1
ATOM 575 N N . GLN A 1 77 ? -7.383 -7.436 12.351 1.00 82.94 77 GLN A N 1
ATOM 576 C CA . GLN A 1 77 ? -6.553 -7.342 13.561 1.00 82.94 77 GLN A CA 1
ATOM 577 C C . GLN A 1 77 ? -7.027 -6.243 14.518 1.00 82.94 77 GLN A C 1
ATOM 579 O O . GLN A 1 77 ? -6.934 -6.420 15.729 1.00 82.94 77 GLN A O 1
ATOM 584 N N . THR A 1 78 ? -7.557 -5.135 13.997 1.00 79.81 78 THR A N 1
ATOM 585 C CA . THR A 1 78 ? -8.118 -4.037 14.800 1.00 79.81 78 THR A CA 1
ATOM 586 C C . THR A 1 78 ? -9.562 -4.295 15.246 1.00 79.81 78 THR A C 1
ATOM 588 O O . THR A 1 78 ? -10.135 -3.472 15.955 1.00 79.81 78 THR A O 1
ATOM 591 N N . GLY A 1 79 ? -10.155 -5.434 14.865 1.00 75.75 79 GLY A N 1
ATOM 592 C CA . GLY A 1 79 ? -11.535 -5.795 15.202 1.00 75.75 79 GLY A CA 1
ATOM 593 C C . GLY A 1 79 ? -12.598 -5.003 14.433 1.00 75.75 79 GLY A C 1
ATOM 594 O O . GLY A 1 79 ? -13.764 -5.010 14.821 1.00 75.75 79 GLY A O 1
ATOM 595 N N . GLN A 1 80 ? -12.217 -4.314 13.355 1.00 73.94 80 GLN A N 1
ATOM 596 C CA . GLN A 1 80 ? -13.114 -3.520 12.520 1.00 73.94 80 GLN A CA 1
ATOM 597 C C . GLN A 1 80 ? -13.709 -4.359 11.382 1.00 73.94 80 GLN A C 1
ATOM 599 O O . GLN A 1 80 ? -13.059 -5.246 10.821 1.00 73.94 80 GLN A O 1
ATOM 604 N N . SER A 1 81 ? -14.955 -4.055 11.002 1.00 76.00 81 SER A N 1
ATOM 605 C CA . SER A 1 81 ? -15.547 -4.642 9.797 1.00 76.00 81 SER A CA 1
ATOM 606 C C . SER A 1 81 ? -14.806 -4.135 8.564 1.00 76.00 81 SER A C 1
ATOM 608 O O . SER A 1 81 ? -14.632 -2.932 8.384 1.00 76.00 81 SER A O 1
ATOM 610 N N . VAL A 1 82 ? -14.386 -5.058 7.700 1.00 70.94 82 VAL A N 1
ATOM 611 C CA . VAL A 1 82 ? -13.642 -4.749 6.472 1.00 70.94 82 VAL A CA 1
ATOM 612 C C . VAL A 1 82 ? -14.457 -3.855 5.536 1.00 70.94 82 VAL A C 1
ATOM 614 O O . VAL A 1 82 ? -13.898 -2.954 4.921 1.00 70.94 82 VAL A O 1
ATOM 617 N N . GLU A 1 83 ? -15.774 -4.061 5.474 1.00 70.19 83 GLU A N 1
ATOM 618 C CA . GLU A 1 83 ? -16.681 -3.234 4.672 1.00 70.19 83 GLU A CA 1
ATOM 619 C C . GLU A 1 83 ? -16.694 -1.793 5.178 1.00 70.19 83 GLU A C 1
ATOM 621 O O . GLU A 1 83 ? -16.500 -0.877 4.396 1.00 70.19 83 GLU A O 1
ATOM 626 N N . HIS A 1 84 ? -16.804 -1.589 6.491 1.00 69.94 84 HIS A N 1
ATOM 627 C CA . HIS A 1 84 ? -16.780 -0.255 7.099 1.00 69.94 84 HIS A CA 1
ATOM 628 C C . HIS A 1 84 ? -15.410 0.430 6.965 1.00 69.94 84 HIS A C 1
ATOM 630 O O . HIS A 1 84 ? -15.308 1.644 6.826 1.00 69.94 84 HIS A O 1
ATOM 636 N N . CYS A 1 85 ? -14.344 -0.365 7.006 1.00 69.38 85 CYS A N 1
ATOM 637 C CA . CYS A 1 85 ? -12.965 0.088 6.880 1.00 69.38 85 CYS A CA 1
ATOM 638 C C . CYS A 1 85 ? -12.674 0.571 5.447 1.00 69.38 85 CYS A C 1
ATOM 640 O O . CYS A 1 85 ? -12.006 1.581 5.260 1.00 69.38 85 CYS A O 1
ATOM 642 N N . LEU A 1 86 ? -13.193 -0.137 4.436 1.00 69.94 86 LEU A N 1
ATOM 643 C CA . LEU A 1 86 ? -12.973 0.166 3.019 1.00 69.94 86 LEU A CA 1
ATOM 644 C C . LEU A 1 86 ? -14.093 1.008 2.381 1.00 69.94 86 LEU A C 1
ATOM 646 O O . LEU A 1 86 ? -13.910 1.485 1.266 1.00 69.94 86 LEU A O 1
ATOM 650 N N . GLN A 1 87 ? -15.218 1.228 3.067 1.00 67.25 87 GLN A N 1
ATOM 651 C CA . GLN A 1 87 ? -16.321 2.080 2.601 1.00 67.25 87 GLN A CA 1
ATOM 652 C C . GLN A 1 87 ? -15.915 3.544 2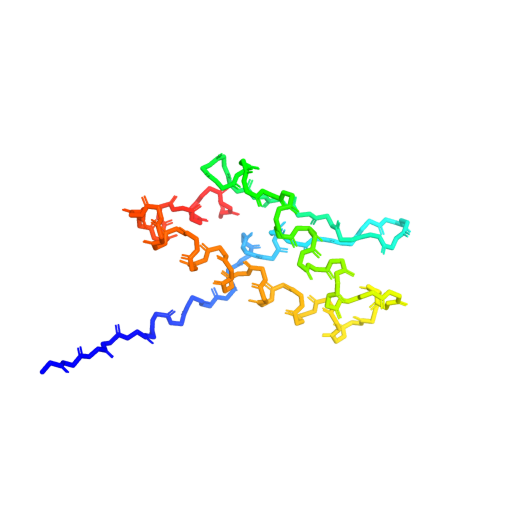.413 1.00 67.25 87 GLN A C 1
ATOM 654 O O . GLN A 1 87 ? -16.501 4.231 1.591 1.00 67.25 87 GLN A O 1
ATOM 659 N N . GLU A 1 88 ? -14.903 4.035 3.131 1.00 59.66 88 GLU A N 1
ATOM 660 C CA . GLU A 1 88 ? -14.406 5.406 2.931 1.00 59.66 88 GLU A CA 1
ATOM 661 C C . GLU A 1 88 ? -13.622 5.581 1.621 1.00 59.66 88 GLU A C 1
ATOM 663 O O . GLU A 1 88 ? -13.221 6.694 1.288 1.00 59.66 88 GLU A O 1
ATOM 668 N N . LEU A 1 89 ? -13.357 4.490 0.899 1.00 56.75 89 LEU A N 1
ATOM 669 C CA . LEU A 1 89 ? -12.638 4.526 -0.369 1.00 56.75 89 LEU A CA 1
ATOM 670 C C . LEU A 1 89 ? -13.578 4.537 -1.576 1.00 56.75 89 LEU A C 1
ATOM 672 O O . LEU A 1 89 ? -13.107 4.858 -2.659 1.00 56.75 89 LEU A O 1
ATOM 676 N N . SER A 1 90 ? -14.852 4.150 -1.416 1.00 47.97 90 SER A N 1
ATOM 677 C CA . SER A 1 90 ? -15.851 4.087 -2.499 1.00 47.97 90 SER A CA 1
ATOM 678 C C . SER A 1 90 ? -16.477 5.431 -2.827 1.00 47.97 90 SER A C 1
ATOM 680 O O . SER A 1 90 ? -16.811 6.153 -1.862 1.00 47.97 90 SER A O 1
#